Protein AF-A0A972YCF0-F1 (afdb_monomer_lite)

Secondary structure (DSSP, 8-state):
-EEEEEE---S---HHHHHHHHHHHHHHHHHHHHTT--EEEEEETTS--HHHHT----TT--EEEEPSTTPPPPHHHHHHHHHHTTTEEEEEEEEEHHHHHHHHHHHHHTT-EEEEEEEEEEEE------S----

pLDDT: mean 84.78, std 14.26, range [29.95, 96.06]

Radius of gyration: 14.28 Å; chains: 1; bounding box: 31×36×32 Å

Sequence (135 aa):
MCVLVLSNYFEAIDPIAVSKVSTQIDELISHARVEQRPVAFLQCKDGRGFGGLGVRVGRYEPIFFLPERGAQLPSGLIEFIVRHAGASIELAGVAAERQFQRLQDTLQRSGYATRMARETTLIVSDAPRGSELEC

Structure (mmCIF, N/CA/C/O backbone):
data_AF-A0A972YCF0-F1
#
_entry.id   AF-A0A972YCF0-F1
#
loop_
_atom_site.group_PDB
_atom_site.id
_atom_site.type_symbol
_atom_site.label_atom_id
_atom_site.label_alt_id
_atom_site.label_comp_id
_atom_site.label_asym_id
_atom_site.label_entity_id
_atom_site.label_seq_id
_atom_site.pdbx_PDB_ins_code
_atom_site.Cartn_x
_atom_site.Cartn_y
_atom_site.Cartn_z
_atom_site.occupancy
_atom_site.B_iso_or_equiv
_atom_site.auth_seq_id
_atom_site.auth_comp_id
_atom_site.auth_asym_id
_atom_site.auth_atom_id
_atom_site.pdbx_PDB_model_num
ATOM 1 N N . MET A 1 1 ? -10.373 3.425 9.283 1.00 88.75 1 MET A N 1
ATOM 2 C CA . MET A 1 1 ? -9.818 3.277 7.925 1.00 88.75 1 MET A CA 1
ATOM 3 C C . MET A 1 1 ? -8.322 3.463 8.037 1.00 88.75 1 MET A C 1
ATOM 5 O O . MET A 1 1 ? -7.914 4.419 8.688 1.00 88.75 1 MET A O 1
ATOM 9 N N . CYS A 1 2 ? -7.529 2.565 7.461 1.00 93.25 2 CYS A N 1
ATOM 10 C CA . CYS A 1 2 ? -6.075 2.721 7.378 1.00 93.25 2 CYS A CA 1
ATOM 11 C C . CYS A 1 2 ? -5.617 2.759 5.916 1.00 93.25 2 CYS A C 1
ATOM 13 O O . CYS A 1 2 ? -6.366 2.359 5.020 1.00 93.25 2 CYS A O 1
ATOM 15 N N . VAL A 1 3 ? -4.398 3.249 5.698 1.00 95.50 3 VAL A N 1
ATOM 16 C CA . VAL A 1 3 ? -3.741 3.288 4.390 1.00 95.50 3 VAL A CA 1
ATOM 17 C C . VAL A 1 3 ? -2.597 2.279 4.384 1.00 95.50 3 VAL A C 1
ATOM 19 O O . VAL A 1 3 ? -1.751 2.296 5.279 1.00 95.50 3 VAL A O 1
ATOM 22 N N . LEU A 1 4 ? -2.562 1.414 3.374 1.00 95.38 4 LEU A N 1
ATOM 23 C CA . LEU A 1 4 ? -1.438 0.525 3.100 1.00 95.38 4 LEU A CA 1
ATOM 24 C C . LEU A 1 4 ? -0.757 0.975 1.807 1.00 95.38 4 LEU A C 1
ATOM 26 O O . LEU A 1 4 ? -1.387 1.023 0.750 1.00 95.38 4 LEU A O 1
ATOM 30 N N . VAL A 1 5 ? 0.532 1.290 1.897 1.00 94.56 5 VAL A N 1
ATOM 31 C CA . VAL A 1 5 ? 1.335 1.770 0.768 1.00 94.56 5 VAL A CA 1
ATOM 32 C C . VAL A 1 5 ? 2.294 0.672 0.335 1.00 94.56 5 VAL A C 1
ATOM 34 O O . VAL A 1 5 ? 3.153 0.259 1.110 1.00 94.56 5 VAL A O 1
ATOM 37 N N . LEU A 1 6 ? 2.154 0.191 -0.895 1.00 92.38 6 LEU A N 1
ATOM 38 C CA . LEU A 1 6 ? 2.930 -0.916 -1.439 1.00 92.38 6 LEU A CA 1
ATOM 39 C C . LEU A 1 6 ? 4.114 -0.412 -2.270 1.00 92.38 6 LEU A C 1
ATOM 41 O O . LEU A 1 6 ? 3.975 0.462 -3.126 1.00 92.38 6 LEU A O 1
ATOM 45 N N . SER A 1 7 ? 5.276 -1.020 -2.061 1.00 90.19 7 SER A N 1
ATOM 46 C CA . SER A 1 7 ? 6.446 -0.877 -2.921 1.00 90.19 7 SER A CA 1
ATOM 47 C C . SER A 1 7 ? 6.936 -2.249 -3.350 1.00 90.19 7 SER A C 1
ATOM 49 O O . SER A 1 7 ? 7.600 -2.966 -2.597 1.00 90.19 7 SER A O 1
ATOM 51 N N . ASN A 1 8 ? 6.609 -2.612 -4.582 1.00 81.56 8 ASN A N 1
ATOM 52 C CA . ASN A 1 8 ? 7.083 -3.827 -5.213 1.00 81.56 8 ASN A CA 1
ATOM 53 C C . ASN A 1 8 ? 7.349 -3.580 -6.698 1.00 81.56 8 ASN A C 1
ATOM 55 O O . ASN A 1 8 ? 6.514 -3.837 -7.566 1.00 81.56 8 ASN A O 1
ATOM 59 N N . TYR A 1 9 ? 8.547 -3.105 -7.000 1.00 76.62 9 TYR A N 1
ATOM 60 C CA . TYR A 1 9 ? 9.024 -3.044 -8.370 1.00 76.62 9 TYR A CA 1
ATOM 61 C C . TYR A 1 9 ? 10.525 -3.290 -8.445 1.00 76.62 9 TYR A C 1
ATOM 63 O O . TYR A 1 9 ? 11.265 -2.989 -7.507 1.00 76.62 9 TYR A O 1
ATOM 71 N N . PHE A 1 10 ? 10.947 -3.858 -9.573 1.00 68.56 10 PHE A N 1
ATOM 72 C CA . PHE A 1 10 ? 12.283 -4.427 -9.755 1.00 68.56 10 PHE A CA 1
ATOM 73 C C . PHE A 1 10 ? 13.047 -3.790 -10.929 1.00 68.56 10 PHE A C 1
ATOM 75 O O . PHE A 1 10 ? 14.273 -3.746 -10.906 1.00 68.56 10 PHE A O 1
ATOM 82 N N . GLU A 1 11 ? 12.345 -3.243 -11.928 1.00 66.75 11 GLU A N 1
ATOM 83 C CA . GLU A 1 11 ? 12.933 -2.755 -13.185 1.00 66.75 11 GLU A CA 1
ATOM 84 C C . GLU A 1 11 ? 12.959 -1.221 -13.313 1.00 66.75 11 GLU A C 1
ATOM 86 O O . GLU A 1 11 ? 12.457 -0.484 -12.458 1.00 66.75 11 GLU A O 1
ATOM 91 N N . ALA A 1 12 ? 13.560 -0.748 -14.412 1.00 59.81 12 ALA A N 1
ATOM 92 C CA . ALA A 1 12 ? 13.509 0.633 -14.876 1.00 59.81 12 ALA A CA 1
ATOM 93 C C . ALA A 1 12 ? 12.081 0.992 -15.323 1.00 59.81 12 ALA A C 1
ATOM 95 O O . ALA A 1 12 ? 11.743 0.938 -16.502 1.00 59.81 12 ALA A O 1
ATOM 96 N N . ILE A 1 13 ? 11.228 1.333 -14.359 1.00 73.69 13 ILE A N 1
ATOM 97 C CA . ILE A 1 13 ? 9.932 1.956 -14.638 1.00 73.69 13 ILE A CA 1
ATOM 98 C C . ILE A 1 13 ? 10.177 3.339 -15.243 1.00 73.69 13 ILE A C 1
ATOM 100 O O . ILE A 1 13 ? 11.146 4.010 -14.879 1.00 73.69 13 ILE A O 1
ATOM 104 N N . ASP A 1 14 ? 9.265 3.778 -16.112 1.00 83.25 14 ASP A N 1
ATOM 105 C CA . ASP A 1 14 ? 9.169 5.172 -16.533 1.00 83.25 14 ASP A CA 1
ATOM 106 C C . ASP A 1 14 ? 9.253 6.122 -15.313 1.00 83.25 14 ASP A C 1
ATOM 108 O O . ASP A 1 14 ? 8.335 6.153 -14.481 1.00 83.25 14 ASP A O 1
ATOM 112 N N . PRO A 1 15 ? 10.338 6.911 -15.190 1.00 82.25 15 PRO A N 1
ATOM 113 C CA . PRO A 1 15 ? 10.540 7.800 -14.055 1.00 82.25 15 PRO A CA 1
ATOM 114 C C . PRO A 1 15 ? 9.471 8.893 -13.976 1.00 82.25 15 PRO A C 1
ATOM 116 O O . PRO A 1 15 ? 9.186 9.379 -12.882 1.00 82.25 15 PRO A O 1
ATOM 119 N N . ILE A 1 16 ? 8.842 9.262 -15.098 1.00 86.75 16 ILE A N 1
ATOM 120 C CA . ILE A 1 16 ? 7.764 10.256 -15.122 1.00 86.75 16 ILE A CA 1
ATOM 121 C C . ILE A 1 16 ? 6.512 9.672 -14.462 1.00 86.75 16 ILE A C 1
ATOM 123 O O . ILE A 1 16 ? 5.908 10.318 -13.602 1.00 86.75 16 ILE A O 1
ATOM 127 N N . ALA A 1 17 ? 6.151 8.434 -14.806 1.00 87.25 17 ALA A N 1
ATOM 128 C CA . ALA A 1 17 ? 5.035 7.732 -14.179 1.00 87.25 17 ALA A CA 1
ATOM 129 C C . ALA A 1 17 ? 5.262 7.530 -12.672 1.00 87.25 17 ALA A C 1
ATOM 131 O O . ALA A 1 17 ? 4.362 7.811 -11.877 1.00 87.25 17 ALA A O 1
ATOM 132 N N . VAL A 1 18 ? 6.475 7.121 -12.272 1.00 87.38 18 VAL A N 1
ATOM 133 C CA . VAL A 1 18 ? 6.843 6.970 -10.852 1.00 87.38 18 VAL A CA 1
ATOM 134 C C . VAL A 1 18 ? 6.778 8.308 -10.117 1.00 87.38 18 VAL A C 1
ATOM 136 O O . VAL A 1 18 ? 6.196 8.374 -9.040 1.00 87.38 18 VAL A O 1
ATOM 139 N N . SER A 1 19 ? 7.310 9.388 -10.696 1.00 88.06 19 SER A N 1
ATOM 140 C CA . SER A 1 19 ? 7.276 10.717 -10.070 1.00 88.06 19 SER A CA 1
ATOM 141 C C . SER A 1 19 ? 5.854 11.252 -9.901 1.00 88.06 19 SER A C 1
ATOM 143 O O . SER A 1 19 ? 5.550 11.929 -8.916 1.00 88.06 19 SER A O 1
ATOM 145 N N . LYS A 1 20 ? 4.974 10.985 -10.872 1.00 90.38 20 LYS A N 1
ATOM 146 C CA . LYS A 1 20 ? 3.577 11.414 -10.801 1.00 90.38 20 LYS A CA 1
ATOM 147 C C . LYS A 1 20 ? 2.838 10.665 -9.696 1.00 90.38 20 LYS A C 1
ATOM 149 O O . LYS A 1 20 ? 2.204 11.303 -8.860 1.00 90.38 20 LYS A O 1
ATOM 154 N N . VAL A 1 21 ? 2.935 9.333 -9.672 1.00 92.12 21 VAL A N 1
ATOM 155 C CA . VAL A 1 21 ? 2.247 8.528 -8.651 1.00 92.12 21 VAL A CA 1
ATOM 156 C C . VAL A 1 21 ? 2.823 8.781 -7.259 1.00 92.12 21 VAL A C 1
ATOM 158 O O . VAL A 1 21 ? 2.067 8.836 -6.298 1.00 92.12 21 VAL A O 1
ATOM 161 N N . SER A 1 22 ? 4.135 9.001 -7.128 1.00 91.88 22 SER A N 1
ATOM 162 C CA . SER A 1 22 ? 4.753 9.248 -5.824 1.00 91.88 22 SER A CA 1
ATOM 163 C C . SER A 1 22 ? 4.277 10.546 -5.191 1.00 91.88 22 SER A C 1
ATOM 165 O O . SER A 1 22 ? 4.009 10.562 -3.995 1.00 91.88 22 SER A O 1
ATOM 167 N N . THR A 1 23 ? 4.067 11.590 -5.997 1.00 93.81 23 THR A N 1
ATOM 168 C CA . THR A 1 23 ? 3.482 12.854 -5.529 1.00 93.81 23 THR A CA 1
ATOM 169 C C . THR A 1 23 ? 2.068 12.627 -4.990 1.00 93.81 23 THR A C 1
ATOM 171 O O . THR A 1 23 ? 1.743 13.080 -3.898 1.00 93.81 23 THR A O 1
ATOM 174 N N . GLN A 1 24 ? 1.244 11.859 -5.709 1.00 95.38 24 GLN A N 1
ATOM 175 C CA . GLN A 1 24 ? -0.118 11.530 -5.272 1.00 95.38 24 GLN A CA 1
ATOM 176 C C . GLN A 1 24 ? -0.133 10.645 -4.014 1.00 95.38 24 GLN A C 1
ATOM 178 O O . GLN A 1 24 ? -0.961 10.833 -3.125 1.00 95.38 24 GLN A O 1
ATOM 183 N N . ILE A 1 25 ? 0.804 9.698 -3.900 1.00 95.00 25 ILE A N 1
ATOM 184 C CA . ILE A 1 25 ? 0.974 8.873 -2.697 1.00 95.00 25 ILE A CA 1
ATOM 185 C C . ILE A 1 25 ? 1.393 9.743 -1.503 1.00 95.00 25 ILE A C 1
ATOM 187 O O . ILE A 1 25 ? 0.833 9.592 -0.419 1.00 95.00 25 ILE A O 1
ATOM 191 N N . ASP A 1 26 ? 2.340 10.665 -1.681 1.00 94.06 26 ASP A N 1
ATOM 192 C CA . ASP A 1 26 ? 2.784 11.574 -0.618 1.00 94.06 26 ASP A CA 1
ATOM 193 C C . ASP A 1 26 ? 1.658 12.516 -0.160 1.00 94.06 26 ASP A C 1
ATOM 195 O O . ASP A 1 26 ? 1.513 12.761 1.042 1.00 94.06 26 ASP A O 1
ATOM 199 N N . GLU A 1 27 ? 0.825 13.007 -1.082 1.00 94.69 27 GLU A N 1
ATOM 200 C CA . GLU A 1 27 ? -0.387 13.774 -0.765 1.00 94.69 27 GLU A CA 1
ATOM 201 C C . GLU A 1 27 ? -1.377 12.929 0.048 1.00 94.69 27 GLU A C 1
ATOM 203 O O . GLU A 1 27 ? -1.814 13.357 1.120 1.00 94.69 27 GLU A O 1
ATOM 208 N N . LEU A 1 28 ? -1.660 11.696 -0.388 1.00 95.44 28 LEU A N 1
ATOM 209 C CA . LEU A 1 28 ? -2.528 10.760 0.333 1.00 95.44 28 LEU A CA 1
ATOM 210 C C . LEU A 1 28 ? -2.020 10.486 1.756 1.00 95.44 28 LEU A C 1
ATOM 212 O O . LEU A 1 28 ? -2.795 10.531 2.713 1.00 95.44 28 LEU A O 1
ATOM 216 N N . ILE A 1 29 ? -0.724 10.209 1.909 1.00 95.00 29 ILE A N 1
ATOM 217 C CA . ILE A 1 29 ? -0.096 9.960 3.211 1.00 95.00 29 ILE A CA 1
ATOM 218 C C . ILE A 1 29 ? -0.179 11.216 4.085 1.00 95.00 29 ILE A C 1
ATOM 220 O O . ILE A 1 29 ? -0.495 11.124 5.271 1.00 95.00 29 ILE A O 1
ATOM 224 N N . SER A 1 30 ? 0.082 12.395 3.520 1.00 94.69 30 SER A N 1
ATOM 225 C CA . SER A 1 30 ? 0.020 13.662 4.253 1.00 94.69 30 SER A CA 1
ATOM 226 C C . SER A 1 30 ? -1.392 13.939 4.769 1.00 94.69 30 SER A C 1
ATOM 228 O O . SER A 1 30 ? -1.560 14.233 5.953 1.00 94.69 30 SER A O 1
ATOM 230 N N . HIS A 1 31 ? -2.409 13.750 3.928 1.00 95.12 31 HIS A N 1
ATOM 231 C CA . HIS A 1 31 ? -3.810 13.829 4.337 1.00 95.12 31 HIS A CA 1
ATOM 232 C C . HIS A 1 31 ? -4.152 12.798 5.418 1.00 95.12 31 HIS A C 1
ATOM 234 O O . HIS A 1 31 ? -4.729 13.153 6.445 1.00 95.12 31 HIS A O 1
ATOM 240 N N . ALA A 1 32 ? -3.731 11.541 5.242 1.00 94.69 32 ALA A N 1
ATOM 241 C CA . ALA A 1 32 ? -3.946 10.490 6.231 1.00 94.69 32 ALA A CA 1
ATOM 242 C C . ALA A 1 32 ? -3.347 10.850 7.598 1.00 94.69 32 ALA A C 1
ATOM 244 O O . ALA A 1 32 ? -4.007 10.668 8.618 1.00 94.69 32 ALA A O 1
ATOM 245 N N . ARG A 1 33 ? -2.138 11.421 7.626 1.00 94.12 33 ARG A N 1
ATOM 246 C CA . ARG A 1 33 ? -1.476 11.869 8.859 1.00 94.12 33 ARG A CA 1
ATOM 247 C C . ARG A 1 33 ? -2.242 12.996 9.552 1.00 94.12 33 ARG A C 1
ATOM 249 O O . ARG A 1 33 ? -2.422 12.932 10.765 1.00 94.12 33 ARG A O 1
ATOM 256 N N . VAL A 1 34 ? -2.712 13.997 8.803 1.00 95.44 34 VAL A N 1
ATOM 257 C CA . VAL A 1 34 ? -3.522 15.107 9.349 1.00 95.44 34 VAL A CA 1
ATOM 258 C C . VAL A 1 34 ? -4.825 14.585 9.957 1.00 95.44 34 VAL A C 1
ATOM 260 O O . VAL A 1 34 ? -5.208 14.994 11.050 1.00 95.44 34 VAL A O 1
ATOM 263 N N . GLU A 1 35 ? -5.465 13.629 9.288 1.00 94.88 35 GLU A N 1
ATOM 264 C CA . GLU A 1 35 ? -6.699 12.977 9.742 1.00 94.88 35 GLU A CA 1
ATOM 265 C C . GLU A 1 35 ? -6.469 11.884 10.802 1.00 94.88 35 GLU A C 1
ATOM 267 O O . GLU A 1 35 ? -7.415 11.208 11.204 1.00 94.88 35 GLU A O 1
ATOM 272 N N . GLN A 1 36 ? -5.225 11.679 11.250 1.00 92.94 36 GLN A N 1
ATOM 273 C CA . GLN A 1 36 ? -4.836 10.619 12.189 1.00 92.94 36 GLN A CA 1
ATOM 274 C C . GLN A 1 36 ? -5.239 9.206 11.728 1.00 92.94 36 GLN A C 1
ATOM 276 O O . GLN A 1 36 ? -5.453 8.300 12.537 1.00 92.94 36 GLN A O 1
ATOM 281 N N . ARG A 1 37 ? -5.321 8.988 10.412 1.00 93.69 37 ARG A N 1
ATOM 282 C CA . ARG A 1 37 ? -5.537 7.669 9.818 1.00 93.69 37 ARG A CA 1
ATOM 283 C C . ARG A 1 37 ? -4.220 6.893 9.839 1.00 93.69 37 ARG A C 1
ATOM 285 O O . ARG A 1 37 ? -3.226 7.385 9.305 1.00 93.69 37 ARG A O 1
ATOM 292 N N . PRO A 1 38 ? -4.191 5.676 10.403 1.00 94.69 38 PRO A N 1
ATOM 293 C CA . PRO A 1 38 ? -2.970 4.882 10.454 1.00 94.69 38 PRO A CA 1
ATOM 294 C C . PRO A 1 38 ? -2.455 4.542 9.052 1.00 94.69 38 PRO A C 1
ATOM 296 O O . PRO A 1 38 ? -3.231 4.129 8.187 1.00 94.69 38 PRO A O 1
ATOM 299 N N . VAL A 1 39 ? -1.146 4.689 8.853 1.00 96.06 39 VAL A N 1
ATOM 300 C CA . VAL A 1 39 ? -0.446 4.378 7.601 1.00 96.06 39 VAL A CA 1
ATOM 301 C C . VAL A 1 39 ? 0.567 3.270 7.868 1.00 96.06 39 VAL A C 1
ATOM 303 O O . VAL A 1 39 ? 1.303 3.335 8.852 1.00 96.06 39 VAL A O 1
ATOM 306 N N . ALA A 1 40 ? 0.606 2.264 7.000 1.00 95.94 40 ALA A N 1
ATOM 307 C CA . ALA A 1 40 ? 1.638 1.236 7.008 1.00 95.94 40 ALA A CA 1
ATOM 308 C C . ALA A 1 40 ? 2.221 1.026 5.613 1.00 95.94 40 ALA A C 1
ATOM 310 O O . ALA A 1 40 ? 1.546 1.183 4.595 1.00 95.94 40 ALA A O 1
ATOM 311 N N . PHE A 1 41 ? 3.486 0.631 5.589 1.00 95.50 41 PHE A N 1
ATOM 312 C CA . PHE A 1 41 ? 4.274 0.478 4.380 1.00 95.50 41 PHE A CA 1
ATOM 313 C C . PHE A 1 41 ? 4.571 -0.996 4.150 1.00 95.50 41 PHE A C 1
ATOM 315 O O . PHE A 1 41 ? 5.005 -1.698 5.058 1.00 95.50 41 PHE A O 1
ATOM 322 N N . LEU A 1 42 ? 4.326 -1.473 2.937 1.00 92.94 42 LEU A N 1
ATOM 323 C CA . LEU A 1 42 ? 4.489 -2.862 2.533 1.00 92.94 42 LEU A CA 1
ATOM 324 C C . LEU A 1 42 ? 5.564 -2.950 1.455 1.00 92.94 42 LEU A C 1
ATOM 326 O O . LEU A 1 42 ? 5.379 -2.435 0.356 1.00 92.94 42 LEU A O 1
ATOM 330 N N . GLN A 1 43 ? 6.680 -3.604 1.751 1.00 89.19 43 GLN A N 1
ATOM 331 C CA . GLN A 1 43 ? 7.795 -3.744 0.817 1.00 89.19 43 GLN A CA 1
ATOM 332 C C . GLN A 1 43 ? 8.063 -5.216 0.511 1.00 89.19 43 GLN A C 1
ATOM 334 O O . GLN A 1 43 ? 8.122 -6.038 1.419 1.00 89.19 43 GLN A O 1
ATOM 339 N N . CYS A 1 44 ? 8.274 -5.569 -0.754 1.00 80.00 44 CYS A N 1
ATOM 340 C CA . CYS A 1 44 ? 8.815 -6.890 -1.086 1.00 80.00 44 CYS A CA 1
ATOM 341 C C . CYS A 1 44 ? 10.337 -6.905 -0.912 1.00 80.00 44 CYS A C 1
ATOM 343 O O . CYS A 1 44 ? 11.008 -5.923 -1.226 1.00 80.00 44 CYS A O 1
ATOM 345 N N . LYS A 1 45 ? 10.874 -8.027 -0.417 1.00 73.56 45 LYS A N 1
ATOM 346 C CA . LYS A 1 45 ? 12.282 -8.177 -0.011 1.00 73.56 45 LYS A CA 1
ATOM 347 C C . LYS A 1 45 ? 13.282 -7.737 -1.089 1.00 73.56 45 LYS A C 1
ATOM 349 O O . LYS A 1 45 ? 14.222 -7.019 -0.768 1.00 73.56 45 LYS A O 1
ATOM 354 N N . ASP A 1 46 ? 13.026 -8.090 -2.347 1.00 72.56 46 ASP A N 1
ATOM 355 C CA . ASP A 1 46 ? 13.944 -7.800 -3.460 1.00 72.56 46 ASP A CA 1
ATOM 356 C C . ASP A 1 46 ? 13.514 -6.582 -4.297 1.00 72.56 46 ASP A C 1
ATOM 358 O O . ASP A 1 46 ? 14.140 -6.246 -5.301 1.00 72.56 46 ASP A O 1
ATOM 362 N N . GLY A 1 47 ? 12.414 -5.927 -3.913 1.00 72.19 47 GLY A N 1
ATOM 363 C CA . GLY A 1 47 ? 11.899 -4.745 -4.593 1.00 72.19 47 GLY A CA 1
ATOM 364 C C . GLY A 1 47 ? 12.632 -3.480 -4.158 1.00 72.19 47 GLY A C 1
ATOM 365 O O . GLY A 1 47 ? 13.150 -3.381 -3.040 1.00 72.19 47 GLY A O 1
ATOM 366 N N . ARG A 1 48 ? 12.626 -2.455 -5.017 1.00 77.12 48 ARG A N 1
ATOM 367 C CA . ARG A 1 48 ? 13.071 -1.119 -4.604 1.00 77.12 48 ARG A CA 1
ATOM 368 C C . ARG A 1 48 ? 12.222 -0.639 -3.426 1.00 77.12 48 ARG A C 1
ATOM 370 O O . ARG A 1 48 ? 11.011 -0.843 -3.397 1.00 77.12 48 ARG A O 1
ATOM 377 N N . GLY A 1 49 ? 12.863 -0.011 -2.444 1.00 82.62 49 GLY A N 1
ATOM 378 C CA . GLY A 1 49 ? 12.172 0.566 -1.291 1.00 82.62 49 GLY A CA 1
ATOM 379 C C . GLY A 1 49 ? 11.502 1.907 -1.601 1.00 82.62 49 GLY A C 1
ATOM 380 O O . GLY A 1 49 ? 11.668 2.478 -2.681 1.00 82.62 49 GLY A O 1
ATOM 381 N N . PHE A 1 50 ? 10.807 2.459 -0.608 1.00 85.00 50 PHE A N 1
ATOM 382 C CA . PHE A 1 50 ? 10.051 3.715 -0.731 1.00 85.00 50 PHE A CA 1
ATOM 383 C C . PHE A 1 50 ? 10.909 4.940 -1.056 1.00 85.00 50 PHE A C 1
ATOM 385 O O . PHE A 1 50 ? 10.463 5.820 -1.788 1.00 85.00 50 PHE A O 1
ATOM 392 N N . GLY A 1 51 ? 12.173 4.956 -0.620 1.00 80.19 51 GLY A N 1
ATOM 393 C CA . GLY A 1 51 ? 13.125 5.990 -1.033 1.00 80.19 51 GLY A CA 1
ATOM 394 C C . GLY A 1 51 ? 13.342 6.021 -2.551 1.00 80.19 51 GLY A C 1
ATOM 395 O O . GLY A 1 51 ? 13.506 7.094 -3.119 1.00 80.19 51 GLY A O 1
ATOM 396 N N . GLY A 1 52 ? 13.259 4.867 -3.224 1.00 78.06 52 GLY A N 1
ATOM 397 C CA . GLY A 1 52 ? 13.311 4.782 -4.685 1.00 78.06 52 GLY A CA 1
ATOM 398 C C . GLY A 1 52 ? 12.036 5.275 -5.375 1.00 78.06 52 GLY A C 1
ATOM 399 O O . GLY A 1 52 ? 12.118 5.750 -6.501 1.00 78.06 52 GLY A O 1
ATOM 400 N N . LEU A 1 53 ? 10.871 5.194 -4.713 1.00 81.12 53 LEU A N 1
ATOM 401 C CA . LEU A 1 53 ? 9.646 5.847 -5.199 1.00 81.12 53 LEU A CA 1
ATOM 402 C C . LEU A 1 53 ? 9.682 7.369 -5.013 1.00 81.12 53 LEU A C 1
ATOM 404 O O . LEU A 1 53 ? 8.893 8.068 -5.635 1.00 81.12 53 LEU A O 1
ATOM 408 N N . GLY A 1 54 ? 10.532 7.884 -4.124 1.00 83.44 54 GLY A N 1
ATOM 409 C CA . GLY A 1 54 ? 10.450 9.269 -3.660 1.00 83.44 54 GLY A CA 1
ATOM 410 C C . GLY A 1 54 ? 9.387 9.497 -2.580 1.00 83.44 54 GLY A C 1
ATOM 411 O O . GLY A 1 54 ? 9.112 10.646 -2.261 1.00 83.44 54 GLY A O 1
ATOM 412 N N . VAL A 1 55 ? 8.829 8.428 -1.998 1.00 88.62 55 VAL A N 1
ATOM 413 C CA . VAL A 1 55 ? 7.824 8.501 -0.926 1.00 88.62 55 VAL A CA 1
ATOM 414 C C . VAL A 1 55 ? 8.506 8.586 0.436 1.00 88.62 55 VAL A C 1
ATOM 416 O O . VAL A 1 55 ? 9.422 7.812 0.741 1.00 88.62 55 VAL A O 1
ATOM 419 N N . ARG A 1 56 ? 8.046 9.507 1.289 1.00 88.50 56 ARG A N 1
ATOM 420 C CA . ARG A 1 56 ? 8.655 9.741 2.610 1.00 88.50 56 ARG A CA 1
ATOM 421 C C . ARG A 1 56 ? 7.982 8.934 3.714 1.00 88.50 56 ARG A C 1
ATOM 423 O O . ARG A 1 56 ? 6.898 9.284 4.185 1.00 88.50 56 ARG A O 1
ATOM 430 N N . VAL A 1 57 ? 8.698 7.925 4.206 1.00 91.31 57 VAL A N 1
ATOM 431 C CA . VAL A 1 57 ? 8.309 7.165 5.400 1.00 91.31 57 VAL A CA 1
ATOM 432 C C . VAL A 1 57 ? 8.682 7.948 6.661 1.00 91.31 57 VAL A C 1
ATOM 434 O O . VAL A 1 57 ? 9.824 8.371 6.845 1.00 91.31 57 VAL A O 1
ATOM 437 N N . GLY A 1 58 ? 7.701 8.168 7.525 1.00 89.31 58 GLY A N 1
ATOM 438 C CA . GLY A 1 58 ? 7.853 8.811 8.818 1.00 89.31 58 GLY A CA 1
ATOM 439 C C . GLY A 1 58 ? 8.573 7.911 9.820 1.00 89.31 58 GLY A C 1
ATOM 440 O O . GLY A 1 58 ? 8.518 6.688 9.754 1.00 89.31 58 GLY A O 1
ATOM 441 N N . ARG A 1 59 ? 9.227 8.530 10.807 1.00 88.50 59 ARG A N 1
ATOM 442 C CA . ARG A 1 59 ? 10.104 7.846 11.776 1.00 88.50 59 ARG A CA 1
ATOM 443 C C . ARG A 1 59 ? 9.448 6.687 12.540 1.00 88.50 59 ARG A C 1
ATOM 445 O O . ARG A 1 59 ? 10.148 5.763 12.936 1.00 88.50 59 ARG A O 1
ATOM 452 N N . TYR A 1 60 ? 8.146 6.771 12.792 1.00 89.06 60 TYR A N 1
ATOM 453 C CA . TYR A 1 60 ? 7.400 5.799 13.598 1.00 89.06 60 TYR A CA 1
ATOM 454 C C . TYR A 1 60 ? 6.379 5.008 12.779 1.00 89.06 60 TYR A C 1
ATOM 456 O O . TYR A 1 60 ? 5.533 4.324 13.350 1.00 89.06 60 TYR A O 1
ATOM 464 N N . GLU A 1 61 ? 6.421 5.126 11.454 1.00 91.75 61 GLU A N 1
ATOM 465 C CA . GLU A 1 61 ? 5.500 4.396 10.596 1.00 91.75 61 GLU A CA 1
ATOM 466 C C . GLU A 1 61 ? 6.024 2.975 10.358 1.00 91.75 61 GLU A C 1
ATOM 468 O O . GLU A 1 61 ? 7.206 2.794 10.050 1.00 91.75 61 GLU A O 1
ATOM 473 N N . PRO A 1 62 ? 5.173 1.950 10.523 1.00 94.94 62 PRO A N 1
ATOM 474 C CA . PRO A 1 62 ? 5.607 0.574 10.397 1.00 94.94 62 PRO A CA 1
ATOM 475 C C . PRO A 1 62 ? 5.874 0.216 8.933 1.00 94.94 62 PRO A C 1
ATOM 477 O O . PRO A 1 62 ? 5.066 0.501 8.044 1.00 94.94 62 PRO A O 1
ATOM 480 N N . ILE A 1 63 ? 6.995 -0.470 8.713 1.00 93.88 63 ILE A N 1
ATOM 481 C CA . ILE A 1 63 ? 7.343 -1.098 7.440 1.00 93.88 63 ILE A CA 1
ATOM 482 C C . ILE A 1 63 ? 7.269 -2.611 7.634 1.00 93.88 63 ILE A C 1
ATOM 484 O O . ILE A 1 63 ? 7.935 -3.168 8.507 1.00 93.88 63 ILE A O 1
ATOM 488 N N . PHE A 1 64 ? 6.470 -3.274 6.808 1.00 93.19 64 PHE A N 1
ATOM 489 C CA . PHE A 1 64 ? 6.319 -4.719 6.784 1.00 93.19 64 PHE A CA 1
ATOM 490 C C . PHE A 1 64 ? 6.884 -5.279 5.489 1.00 93.19 64 PHE A C 1
ATOM 492 O O . PHE A 1 64 ? 6.607 -4.774 4.398 1.00 93.19 64 PHE A O 1
ATOM 499 N N . PHE A 1 65 ? 7.640 -6.364 5.611 1.00 89.62 65 PHE A N 1
ATOM 500 C CA . PHE A 1 65 ? 8.147 -7.081 4.455 1.00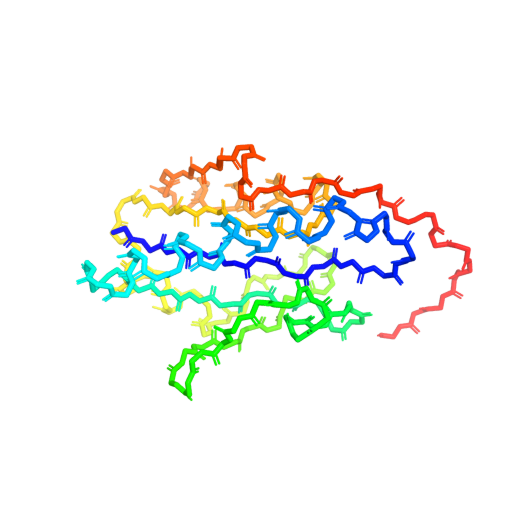 89.62 65 PHE A CA 1
ATOM 501 C C . PHE A 1 65 ? 7.136 -8.134 4.026 1.00 89.62 65 PHE A C 1
ATOM 503 O O . PHE A 1 65 ? 6.832 -9.053 4.787 1.00 89.62 65 PHE A O 1
ATOM 510 N N . LEU A 1 66 ? 6.592 -7.982 2.821 1.00 83.75 66 LEU A N 1
ATOM 511 C CA . LEU A 1 66 ? 5.701 -8.980 2.254 1.00 83.75 66 LEU A CA 1
ATOM 512 C C . LEU A 1 66 ? 6.525 -10.200 1.831 1.00 83.75 66 LEU A C 1
ATOM 514 O O . LEU A 1 66 ? 7.527 -10.039 1.124 1.00 83.75 66 LEU A O 1
ATOM 518 N N . PRO A 1 67 ? 6.120 -11.407 2.251 1.00 73.81 67 PRO A N 1
ATOM 519 C CA . PRO A 1 67 ? 6.797 -12.618 1.837 1.00 73.81 67 PRO A CA 1
ATOM 520 C C . PRO A 1 67 ? 6.530 -12.904 0.357 1.00 73.81 67 PRO A C 1
ATOM 522 O O . PRO A 1 67 ? 5.575 -12.398 -0.243 1.00 73.81 67 PRO A O 1
ATOM 525 N N . GLU A 1 68 ? 7.386 -13.730 -0.240 1.00 67.88 68 GLU A N 1
ATOM 526 C CA . GLU A 1 68 ? 7.166 -14.189 -1.604 1.00 67.88 68 GLU A CA 1
ATOM 527 C C . GLU A 1 68 ? 5.870 -15.020 -1.729 1.00 67.88 68 GLU A C 1
ATOM 529 O O . GLU A 1 68 ? 5.244 -15.434 -0.753 1.00 67.88 68 GLU A O 1
ATOM 534 N N . ARG A 1 69 ? 5.448 -15.214 -2.983 1.00 64.69 69 ARG A N 1
ATOM 535 C CA . ARG A 1 69 ? 4.236 -15.912 -3.453 1.00 64.69 69 ARG A CA 1
ATOM 536 C C . ARG A 1 69 ? 3.602 -16.892 -2.444 1.00 64.69 69 ARG A C 1
ATOM 538 O O . ARG A 1 69 ? 4.196 -17.898 -2.087 1.00 64.69 69 ARG A O 1
ATOM 545 N N . GLY A 1 70 ? 2.324 -16.675 -2.119 1.00 59.41 70 GLY A N 1
ATOM 546 C CA . GLY A 1 70 ? 1.474 -17.666 -1.437 1.00 59.41 70 GLY A CA 1
ATOM 547 C C . GLY A 1 70 ? 1.695 -17.801 0.072 1.00 59.41 70 GLY A C 1
ATOM 548 O O . GLY A 1 70 ? 0.927 -18.503 0.727 1.00 59.41 70 GLY A O 1
ATOM 549 N N . ALA A 1 71 ? 2.689 -17.115 0.632 1.00 64.94 71 ALA A N 1
ATOM 550 C CA . ALA A 1 71 ? 2.901 -17.062 2.068 1.00 64.94 71 ALA A CA 1
ATOM 551 C C . ALA A 1 71 ? 1.873 -16.155 2.771 1.00 64.94 71 ALA A C 1
ATOM 553 O O . ALA A 1 71 ? 1.327 -15.212 2.191 1.00 64.94 71 ALA A O 1
ATOM 554 N N . GLN A 1 72 ? 1.600 -16.472 4.037 1.00 78.56 72 GLN A N 1
ATOM 555 C CA . GLN A 1 72 ? 0.685 -15.709 4.885 1.00 78.56 72 GLN A CA 1
ATOM 556 C C . GLN A 1 72 ? 1.204 -14.288 5.123 1.00 78.56 72 GLN A C 1
ATOM 558 O O . GLN A 1 72 ? 2.411 -14.054 5.139 1.00 78.56 72 GLN A O 1
ATOM 563 N N . LEU A 1 73 ? 0.290 -13.338 5.340 1.00 86.75 73 LEU A N 1
ATOM 564 C CA . LEU A 1 73 ? 0.672 -11.978 5.719 1.00 86.75 73 LEU A CA 1
ATOM 565 C C . LEU A 1 73 ? 1.510 -11.999 7.012 1.00 86.75 73 LEU A C 1
ATOM 567 O O . LEU A 1 73 ? 1.220 -12.801 7.904 1.00 86.75 73 LEU A O 1
ATOM 571 N N . PRO A 1 74 ? 2.511 -11.110 7.152 1.00 89.25 74 PRO A N 1
ATOM 572 C CA . PRO A 1 74 ? 3.279 -10.999 8.387 1.00 89.25 74 PRO A CA 1
ATOM 573 C C . PRO A 1 74 ? 2.359 -10.771 9.591 1.00 89.25 74 PRO A C 1
ATOM 575 O O . PRO A 1 74 ? 1.449 -9.942 9.519 1.00 89.25 74 PRO A O 1
ATOM 578 N N . SER A 1 75 ? 2.618 -11.445 10.713 1.00 90.75 75 SER A N 1
ATOM 579 C CA . SER A 1 75 ? 1.805 -11.307 11.933 1.00 90.75 75 SER A CA 1
ATOM 580 C C . SER A 1 75 ? 1.674 -9.850 12.381 1.00 90.75 75 SER A C 1
ATOM 582 O O . SER A 1 75 ? 0.571 -9.396 12.663 1.00 90.75 75 SER A O 1
ATOM 584 N N . GLY A 1 76 ? 2.764 -9.078 12.332 1.00 92.75 76 GLY A N 1
ATOM 585 C CA . GLY A 1 76 ? 2.736 -7.651 12.664 1.00 92.75 76 GLY A CA 1
ATOM 586 C C . GLY A 1 76 ? 1.826 -6.817 11.750 1.00 92.75 76 GLY A C 1
ATOM 587 O O . GLY A 1 76 ? 1.200 -5.865 12.212 1.00 92.75 76 GLY A O 1
ATOM 588 N N . LEU A 1 77 ? 1.694 -7.188 10.470 1.00 93.12 77 LEU A N 1
ATOM 589 C CA . LEU A 1 77 ? 0.753 -6.534 9.556 1.00 93.12 77 LEU A CA 1
ATOM 590 C C . LEU A 1 77 ? -0.692 -6.896 9.916 1.00 93.12 77 LEU A C 1
ATOM 592 O O . LEU A 1 77 ? -1.563 -6.027 9.907 1.00 93.12 77 LEU A O 1
ATOM 596 N N . ILE A 1 78 ? -0.944 -8.161 10.259 1.00 92.19 78 ILE A N 1
ATOM 597 C CA . ILE A 1 78 ? -2.261 -8.619 10.717 1.00 92.19 78 ILE A CA 1
ATOM 598 C C . ILE A 1 78 ? -2.665 -7.856 11.984 1.00 92.19 78 ILE A C 1
ATOM 600 O O . ILE A 1 78 ? -3.752 -7.283 12.030 1.00 92.19 78 ILE A O 1
ATOM 604 N N . GLU A 1 79 ? -1.782 -7.780 12.980 1.00 94.06 79 GLU A N 1
ATOM 605 C CA . GLU A 1 79 ? -2.016 -7.034 14.222 1.00 94.06 79 GLU A CA 1
ATOM 606 C C . GLU A 1 79 ? -2.297 -5.552 13.959 1.00 94.06 79 GLU A C 1
ATOM 608 O O . GLU A 1 79 ? -3.241 -4.989 14.521 1.00 94.06 79 GLU A O 1
ATOM 613 N N . PHE A 1 80 ? -1.529 -4.924 13.064 1.00 95.31 80 PHE A N 1
ATOM 614 C CA . PHE A 1 80 ? -1.772 -3.546 12.648 1.00 95.31 80 PHE A CA 1
ATOM 615 C C . PHE A 1 80 ? -3.174 -3.381 12.048 1.00 95.31 80 PHE A C 1
ATOM 617 O O . PHE A 1 80 ? -3.927 -2.505 12.473 1.00 95.31 80 PHE A O 1
ATOM 624 N N . ILE A 1 81 ? -3.552 -4.233 11.092 1.00 93.75 81 ILE A N 1
ATOM 625 C CA . ILE A 1 81 ? -4.855 -4.169 10.418 1.00 93.75 81 ILE A CA 1
ATOM 626 C C . ILE A 1 81 ? -5.993 -4.350 11.425 1.00 93.75 81 ILE A C 1
ATOM 628 O O . ILE A 1 81 ? -6.902 -3.521 11.468 1.00 93.75 81 ILE A O 1
ATOM 632 N N . VAL A 1 82 ? -5.918 -5.377 12.274 1.00 92.62 82 VAL A N 1
ATOM 633 C CA . VAL A 1 82 ? -6.932 -5.661 13.300 1.00 92.62 82 VAL A CA 1
ATOM 634 C C . VAL A 1 82 ? -7.103 -4.475 14.250 1.00 92.62 82 VAL A C 1
ATOM 636 O O . VAL A 1 82 ? -8.228 -4.135 14.615 1.00 92.62 82 VAL A O 1
ATOM 639 N N . ARG A 1 83 ? -6.008 -3.800 14.614 1.00 93.19 83 ARG A N 1
ATOM 640 C CA . ARG A 1 83 ? -6.039 -2.663 15.539 1.00 93.19 83 ARG A CA 1
ATOM 641 C C . ARG A 1 83 ? -6.526 -1.357 14.904 1.00 93.19 83 ARG A C 1
ATOM 643 O O . ARG A 1 83 ? -7.061 -0.510 15.617 1.00 93.19 83 ARG A O 1
ATOM 650 N N . HIS A 1 84 ? -6.325 -1.166 13.599 1.00 91.19 84 HIS A N 1
ATOM 651 C CA . HIS A 1 84 ? -6.387 0.167 12.983 1.00 91.19 84 HIS A CA 1
ATOM 652 C C . HIS A 1 84 ? -7.305 0.309 11.763 1.00 91.19 84 HIS A C 1
ATOM 654 O O . HIS A 1 84 ? -7.818 1.403 11.507 1.00 91.19 84 HIS A O 1
ATOM 660 N N . ALA A 1 85 ? -7.523 -0.751 10.983 1.00 81.94 85 ALA A N 1
ATOM 661 C CA . ALA A 1 85 ? -8.249 -0.647 9.718 1.00 81.94 85 ALA A CA 1
ATOM 662 C C . ALA A 1 85 ? -9.723 -0.249 9.908 1.00 81.94 85 ALA A C 1
ATOM 664 O O . ALA A 1 85 ? -10.292 0.481 9.088 1.00 81.94 85 ALA A O 1
ATOM 665 N N . GLY A 1 86 ? -10.351 -0.649 11.017 1.00 83.50 86 GLY A N 1
ATOM 666 C CA . GLY A 1 86 ? -11.810 -0.610 11.120 1.00 83.50 86 GLY A CA 1
ATOM 667 C C . GLY A 1 86 ? -12.415 -1.495 10.024 1.00 83.50 86 GLY A C 1
ATOM 668 O O . GLY A 1 86 ? -11.974 -2.623 9.860 1.00 83.50 86 GLY A O 1
ATOM 669 N N . ALA A 1 87 ? -13.375 -0.985 9.243 1.00 87.56 87 ALA A N 1
ATOM 670 C CA . ALA A 1 87 ? -14.035 -1.751 8.174 1.00 87.56 87 ALA A CA 1
ATOM 671 C C . ALA A 1 87 ? -13.445 -1.553 6.761 1.00 87.56 87 ALA A C 1
ATOM 673 O O . ALA A 1 87 ? -13.802 -2.292 5.847 1.00 87.56 87 ALA A O 1
ATOM 674 N N . SER A 1 88 ? -12.585 -0.549 6.553 1.00 92.31 88 SER A N 1
ATOM 675 C CA . SER A 1 88 ? -12.107 -0.163 5.217 1.00 92.31 88 SER A CA 1
ATOM 676 C C . SER A 1 88 ? -10.603 0.070 5.203 1.00 92.31 88 SER A C 1
ATOM 678 O O . SER A 1 88 ? -10.060 0.704 6.110 1.00 92.31 88 SER A O 1
ATOM 680 N N . ILE A 1 89 ? -9.952 -0.382 4.137 1.00 95.25 89 ILE A N 1
ATOM 681 C CA . ILE A 1 89 ? -8.517 -0.248 3.895 1.00 95.25 89 ILE A CA 1
ATOM 682 C C . ILE A 1 89 ? -8.313 0.411 2.534 1.00 95.25 89 ILE A C 1
ATOM 684 O O . ILE A 1 89 ? -8.873 -0.028 1.530 1.00 95.25 89 ILE A O 1
ATOM 688 N N . GLU A 1 90 ? -7.513 1.467 2.504 1.00 96.06 90 GLU A N 1
ATOM 689 C CA . GLU A 1 90 ? -7.103 2.130 1.272 1.00 96.06 90 GLU A CA 1
ATOM 690 C C . GLU A 1 90 ? -5.727 1.616 0.849 1.00 96.06 90 GLU A C 1
ATOM 692 O O . GLU A 1 90 ? -4.785 1.613 1.640 1.00 96.06 90 GLU A O 1
ATOM 697 N N . LEU A 1 91 ? -5.629 1.141 -0.388 1.00 95.44 91 LEU A N 1
ATOM 698 C CA . LEU A 1 91 ? -4.405 0.637 -0.992 1.00 95.44 91 LEU A CA 1
ATOM 699 C C . LEU A 1 91 ? -3.862 1.676 -1.969 1.00 95.44 91 LEU A C 1
ATOM 701 O O . LEU A 1 91 ? -4.598 2.191 -2.810 1.00 95.44 91 LEU A O 1
ATOM 705 N N . ALA A 1 92 ? -2.565 1.932 -1.870 1.00 95.38 92 ALA A N 1
ATOM 706 C CA . ALA A 1 92 ? -1.812 2.795 -2.767 1.00 95.38 92 ALA A CA 1
ATOM 707 C C . ALA A 1 92 ? -0.434 2.178 -3.025 1.00 95.38 92 ALA A C 1
ATOM 709 O O . ALA A 1 92 ? -0.008 1.287 -2.289 1.00 95.38 92 ALA A O 1
ATOM 710 N N . GLY A 1 93 ? 0.289 2.650 -4.036 1.00 93.56 93 GLY A N 1
ATOM 711 C CA . GLY A 1 93 ? 1.674 2.245 -4.261 1.00 93.56 93 GLY A CA 1
ATOM 712 C C . GLY A 1 93 ? 2.014 1.855 -5.691 1.00 93.56 93 GLY A C 1
ATOM 713 O O . GLY A 1 93 ? 1.261 2.085 -6.634 1.00 93.56 93 GLY A O 1
ATOM 714 N N . VAL A 1 94 ? 3.175 1.227 -5.840 1.00 91.44 94 VAL A N 1
ATOM 715 C CA . VAL A 1 94 ? 3.680 0.711 -7.116 1.00 91.44 94 VAL A CA 1
ATOM 716 C C . VAL A 1 94 ? 3.892 -0.787 -6.961 1.00 91.44 94 VAL A C 1
ATOM 718 O O . VAL A 1 94 ? 4.748 -1.209 -6.182 1.00 91.44 94 VAL A O 1
ATOM 721 N N . ALA A 1 95 ? 3.117 -1.594 -7.680 1.00 88.81 95 ALA A N 1
ATOM 722 C CA . ALA A 1 95 ? 3.248 -3.048 -7.667 1.00 88.81 95 ALA A CA 1
ATOM 723 C C . ALA A 1 95 ? 2.658 -3.684 -8.928 1.00 88.81 95 ALA A C 1
ATOM 725 O O . ALA A 1 95 ? 1.946 -3.039 -9.697 1.00 88.81 95 ALA A O 1
ATOM 726 N N . ALA A 1 96 ? 2.946 -4.968 -9.141 1.00 86.62 96 ALA A N 1
ATOM 727 C CA . ALA A 1 96 ? 2.278 -5.724 -10.189 1.00 86.62 96 ALA A CA 1
ATOM 728 C C . ALA A 1 96 ? 0.788 -5.898 -9.866 1.00 86.62 96 ALA A C 1
ATOM 730 O O . ALA A 1 96 ? 0.414 -6.069 -8.702 1.00 86.62 96 ALA A O 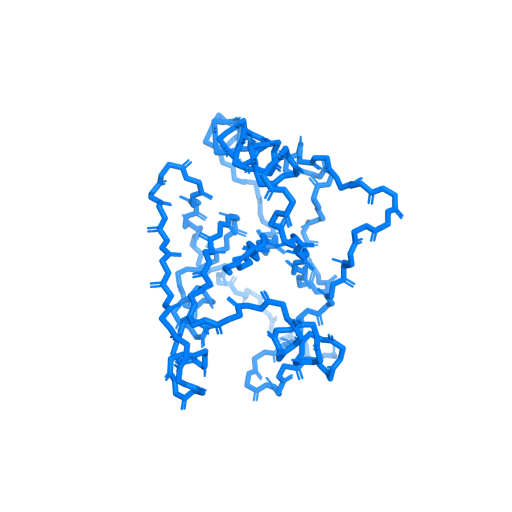1
ATOM 731 N N . GLU A 1 97 ? -0.063 -5.920 -10.894 1.00 86.75 97 GLU A N 1
ATOM 732 C CA . GLU A 1 97 ? -1.523 -6.036 -10.738 1.00 86.75 97 GLU A CA 1
ATOM 733 C C . GLU A 1 97 ? -1.911 -7.229 -9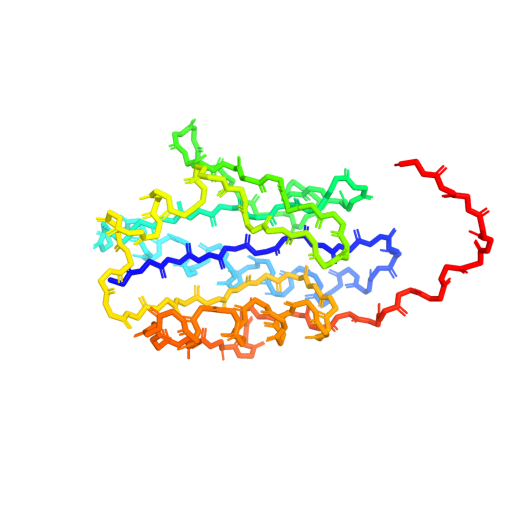.861 1.00 86.75 97 GLU A C 1
ATOM 735 O O . GLU A 1 97 ? -2.709 -7.111 -8.932 1.00 86.75 97 GLU A O 1
ATOM 740 N N . ARG A 1 98 ? -1.263 -8.377 -10.087 1.00 84.75 98 ARG A N 1
ATOM 741 C CA . ARG A 1 98 ? -1.515 -9.602 -9.323 1.00 84.75 98 ARG A CA 1
ATOM 742 C C . ARG A 1 98 ? -1.238 -9.446 -7.834 1.00 84.75 98 ARG A C 1
ATOM 744 O O . ARG A 1 98 ? -1.857 -10.147 -7.039 1.00 84.75 98 ARG A O 1
ATOM 751 N N . GLN A 1 99 ? -0.309 -8.580 -7.438 1.00 85.50 99 GLN A N 1
ATOM 752 C CA . GLN A 1 99 ? -0.035 -8.348 -6.023 1.00 85.50 99 GLN A CA 1
ATOM 753 C C . GLN A 1 99 ? -1.120 -7.505 -5.368 1.00 85.50 99 GLN A C 1
ATOM 755 O O . GLN A 1 99 ? -1.598 -7.881 -4.298 1.00 85.50 99 GLN A O 1
ATOM 760 N N . PHE A 1 100 ? -1.560 -6.430 -6.030 1.00 88.50 100 PHE A N 1
ATOM 761 C CA . PHE A 1 100 ? -2.715 -5.663 -5.566 1.00 88.50 100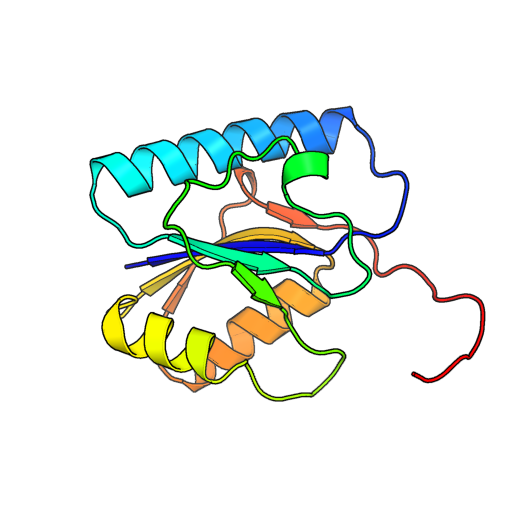 PHE A CA 1
ATOM 762 C C . PHE A 1 100 ? -3.947 -6.556 -5.461 1.00 88.50 100 PHE A C 1
ATOM 764 O O . PHE A 1 100 ? -4.584 -6.577 -4.411 1.00 88.50 100 PHE A O 1
ATOM 771 N N . GLN A 1 101 ? -4.227 -7.357 -6.492 1.00 89.50 101 GLN A N 1
ATOM 772 C CA . GLN A 1 101 ? -5.365 -8.272 -6.501 1.00 89.50 101 GLN A CA 1
ATOM 773 C C . GLN A 1 101 ? -5.292 -9.279 -5.348 1.00 89.50 101 GLN A C 1
ATOM 775 O O . GLN A 1 101 ? -6.247 -9.431 -4.599 1.00 89.50 101 GLN A O 1
ATOM 780 N N . ARG A 1 102 ? -4.139 -9.925 -5.137 1.00 87.94 102 ARG A N 1
ATOM 781 C CA . ARG A 1 102 ? -3.967 -10.890 -4.037 1.00 87.94 102 ARG A CA 1
ATOM 782 C C . ARG A 1 102 ? -4.155 -10.257 -2.667 1.00 87.94 102 ARG A C 1
ATOM 784 O O . ARG A 1 102 ? -4.786 -10.868 -1.803 1.00 87.94 102 ARG A O 1
ATOM 791 N N . LEU A 1 103 ? -3.598 -9.066 -2.453 1.00 89.44 103 LEU A N 1
ATOM 792 C CA . LEU A 1 103 ? -3.774 -8.359 -1.191 1.00 89.44 103 LEU A CA 1
ATOM 793 C C . LEU A 1 103 ? -5.247 -7.987 -0.993 1.00 89.44 103 LEU A C 1
ATOM 795 O O . LEU A 1 103 ? -5.787 -8.242 0.078 1.00 89.44 103 LEU A O 1
ATOM 799 N N . GLN A 1 104 ? -5.914 -7.471 -2.029 1.00 92.12 104 GLN A N 1
ATOM 800 C CA . GLN A 1 104 ? -7.345 -7.173 -1.984 1.00 92.12 104 GLN A CA 1
ATOM 801 C C . GLN A 1 104 ? -8.173 -8.414 -1.656 1.00 92.12 104 GLN A C 1
ATOM 803 O O . GLN A 1 104 ? -8.925 -8.387 -0.687 1.00 92.12 104 GLN A O 1
ATOM 808 N N . ASP A 1 105 ? -7.979 -9.511 -2.386 1.00 92.00 105 ASP A N 1
ATOM 809 C CA . ASP A 1 105 ? -8.705 -10.763 -2.175 1.00 92.00 105 ASP A CA 1
ATOM 810 C C . ASP A 1 105 ? -8.498 -11.308 -0.755 1.00 92.00 105 ASP A C 1
ATOM 812 O O . ASP A 1 105 ? -9.419 -11.869 -0.162 1.00 92.00 105 ASP A O 1
ATOM 816 N N . THR A 1 106 ? -7.284 -11.174 -0.210 1.00 91.06 106 THR A N 1
ATOM 817 C CA . THR A 1 106 ? -6.957 -11.623 1.151 1.00 91.06 106 THR A CA 1
ATOM 818 C C . THR A 1 106 ? -7.691 -10.775 2.186 1.00 91.06 106 THR A C 1
ATOM 820 O O . THR A 1 106 ? -8.367 -11.318 3.056 1.00 91.06 106 THR A O 1
ATOM 823 N N . LEU A 1 107 ? -7.618 -9.447 2.065 1.00 92.06 107 LEU A N 1
ATOM 824 C CA . LEU A 1 107 ? -8.271 -8.513 2.985 1.00 92.06 107 LEU A CA 1
ATOM 825 C C . LEU A 1 107 ? -9.802 -8.620 2.924 1.00 92.06 107 LEU A C 1
ATOM 827 O O . LEU A 1 107 ? -10.462 -8.636 3.962 1.00 92.06 107 LEU A O 1
ATOM 831 N N . GLN A 1 108 ? -10.367 -8.763 1.725 1.00 93.19 108 GLN A N 1
ATOM 832 C CA . GLN A 1 108 ? -11.806 -8.924 1.520 1.00 93.19 108 GLN A CA 1
ATOM 833 C C . GLN A 1 108 ? -12.327 -10.244 2.087 1.00 93.19 108 GLN A C 1
ATOM 835 O O . GLN A 1 108 ? -13.368 -10.254 2.743 1.00 93.19 108 GLN A O 1
ATOM 840 N N . ARG A 1 109 ? -11.586 -11.351 1.925 1.00 91.88 109 ARG A N 1
ATOM 841 C CA . ARG A 1 109 ? -11.918 -12.630 2.580 1.00 91.88 109 ARG A CA 1
ATOM 842 C C . ARG A 1 109 ? -11.892 -12.537 4.104 1.00 91.88 109 ARG A C 1
ATOM 844 O O . ARG A 1 109 ? -12.618 -13.273 4.764 1.00 91.88 109 ARG A O 1
ATOM 851 N N . SER A 1 110 ? -11.094 -11.627 4.655 1.00 90.56 110 SER A N 1
ATOM 852 C CA . SER A 1 110 ? -11.066 -11.312 6.087 1.00 90.56 110 SER A CA 1
ATOM 853 C C . SER A 1 110 ? -12.125 -10.286 6.520 1.00 90.56 110 SER A C 1
ATOM 855 O O . SER A 1 110 ? -12.137 -9.893 7.682 1.00 90.56 110 SER A O 1
ATOM 857 N N . GLY A 1 111 ? -13.026 -9.868 5.623 1.00 92.94 111 GLY A N 1
ATOM 858 C CA . GLY A 1 111 ? -14.150 -8.979 5.931 1.00 92.94 111 GLY A CA 1
ATOM 859 C C . GLY A 1 111 ? -13.860 -7.482 5.796 1.00 92.94 111 GLY A C 1
ATOM 860 O O . GLY A 1 111 ? -14.713 -6.671 6.151 1.00 92.94 111 GLY A O 1
ATOM 861 N N . TYR A 1 112 ? -12.693 -7.092 5.275 1.00 94.62 112 TYR A N 1
ATOM 862 C CA . TYR A 1 112 ? -12.359 -5.685 5.052 1.00 94.62 112 TYR A CA 1
ATOM 863 C C . TYR A 1 112 ? -12.788 -5.225 3.659 1.00 94.62 112 TYR A C 1
ATOM 865 O O . TYR A 1 112 ? -12.470 -5.856 2.652 1.00 94.62 112 TYR A O 1
ATOM 873 N N . ALA A 1 113 ? -13.438 -4.066 3.578 1.00 94.69 113 ALA A N 1
ATOM 874 C CA . ALA A 1 113 ? -13.596 -3.379 2.305 1.00 94.69 113 ALA A CA 1
ATOM 875 C C . ALA A 1 113 ? -12.240 -2.812 1.866 1.00 94.69 113 ALA A C 1
ATOM 877 O O . ALA A 1 113 ? -11.539 -2.180 2.657 1.00 94.69 113 ALA A O 1
ATOM 878 N N . THR A 1 114 ? -11.875 -3.002 0.603 1.00 94.69 114 THR A N 1
ATOM 879 C CA . THR A 1 114 ? -10.656 -2.423 0.032 1.00 94.69 114 THR A CA 1
ATOM 880 C C . THR A 1 114 ? -11.004 -1.362 -1.000 1.00 94.69 114 THR A C 1
ATOM 882 O O . THR A 1 114 ? -11.972 -1.489 -1.751 1.00 94.69 114 THR A O 1
ATOM 885 N N . ARG A 1 115 ? -10.224 -0.282 -1.021 1.00 93.94 115 ARG A N 1
ATOM 886 C CA . ARG A 1 115 ? -10.315 0.786 -2.020 1.00 93.94 115 ARG A CA 1
ATOM 887 C C . ARG A 1 115 ? -8.945 1.017 -2.622 1.00 93.94 115 ARG A C 1
ATOM 889 O O . ARG A 1 115 ? -7.948 0.923 -1.917 1.00 93.94 115 ARG A O 1
ATOM 896 N N . MET A 1 116 ? -8.908 1.317 -3.910 1.00 92.81 116 MET A N 1
ATOM 897 C CA . MET A 1 116 ? -7.678 1.603 -4.634 1.00 92.81 116 MET A CA 1
ATOM 898 C C . MET A 1 116 ? -7.977 2.704 -5.642 1.00 92.81 116 MET A C 1
ATOM 900 O O . MET A 1 116 ? -8.829 2.527 -6.516 1.00 92.81 116 MET A O 1
ATOM 904 N N . ALA A 1 117 ? -7.320 3.847 -5.483 1.00 87.38 117 ALA A N 1
ATOM 905 C CA . ALA A 1 117 ? -7.467 4.969 -6.395 1.00 87.38 117 ALA A CA 1
ATOM 906 C C . ALA A 1 117 ? -6.419 4.850 -7.512 1.00 87.38 117 ALA A C 1
ATOM 908 O O . ALA A 1 117 ? -5.279 4.444 -7.268 1.00 87.38 117 ALA A O 1
ATOM 909 N N . ARG A 1 118 ? -6.801 5.159 -8.756 1.00 87.56 118 ARG A N 1
ATOM 910 C CA . ARG A 1 118 ? -5.901 5.000 -9.916 1.00 87.56 118 ARG A CA 1
ATOM 911 C C . ARG A 1 118 ? -4.754 6.007 -9.875 1.00 87.56 118 ARG A C 1
ATOM 913 O O . ARG A 1 118 ? -3.669 5.729 -10.359 1.00 87.56 118 ARG A O 1
ATOM 920 N N . GLU A 1 119 ? -5.001 7.168 -9.296 1.00 91.25 119 GLU A N 1
ATOM 921 C CA . GLU A 1 119 ? -4.057 8.265 -9.125 1.00 91.25 119 GLU A CA 1
ATOM 922 C C . GLU A 1 119 ? -2.921 7.937 -8.147 1.00 91.25 119 GLU A C 1
ATOM 924 O O . GLU A 1 119 ? -1.806 8.417 -8.332 1.00 91.25 119 GLU A O 1
ATOM 929 N N . THR A 1 120 ? -3.172 7.080 -7.154 1.00 91.06 120 THR A N 1
ATOM 930 C CA . THR A 1 120 ? -2.199 6.672 -6.128 1.00 91.06 120 THR A CA 1
ATOM 931 C C . THR A 1 120 ? -1.635 5.276 -6.372 1.00 91.06 120 THR A C 1
ATOM 933 O O . THR A 1 120 ? -0.887 4.755 -5.543 1.00 91.06 120 THR A O 1
ATOM 936 N N . THR A 1 121 ? -1.979 4.666 -7.509 1.00 91.25 121 THR A N 1
ATOM 937 C CA . THR A 1 121 ? -1.586 3.302 -7.851 1.00 91.25 121 THR A CA 1
ATOM 938 C C . THR A 1 121 ? -0.947 3.250 -9.225 1.00 91.25 121 THR A C 1
ATOM 940 O O . THR A 1 121 ? -1.564 3.602 -10.227 1.00 91.25 121 THR A O 1
ATOM 943 N N . LEU A 1 122 ? 0.269 2.722 -9.293 1.00 89.38 122 LEU A N 1
ATOM 944 C CA . LEU A 1 122 ? 0.920 2.400 -10.554 1.00 89.38 122 LEU A CA 1
ATOM 945 C C . LEU A 1 122 ? 1.059 0.887 -10.670 1.00 89.38 122 LEU A C 1
ATOM 947 O O . LEU A 1 122 ? 1.790 0.247 -9.910 1.00 89.38 122 LEU A O 1
ATOM 951 N N . ILE A 1 123 ? 0.345 0.328 -11.642 1.00 88.19 123 ILE A N 1
ATOM 952 C CA . ILE A 1 123 ? 0.467 -1.078 -12.007 1.00 88.19 123 ILE A CA 1
ATOM 953 C C . ILE A 1 123 ? 1.689 -1.226 -12.906 1.00 88.19 123 ILE A C 1
ATOM 955 O O . ILE A 1 123 ? 1.773 -0.592 -13.958 1.00 88.19 123 ILE A O 1
ATOM 959 N N . VAL A 1 124 ? 2.622 -2.076 -12.495 1.00 85.69 124 VAL A N 1
ATOM 960 C CA . VAL A 1 124 ? 3.783 -2.449 -13.309 1.00 85.69 124 VAL A CA 1
ATOM 961 C C . VAL A 1 124 ? 3.613 -3.856 -13.865 1.00 85.69 124 VAL A C 1
ATOM 963 O O . VAL A 1 124 ? 2.900 -4.680 -13.290 1.00 85.69 124 VAL A O 1
ATOM 966 N N . SER A 1 125 ? 4.259 -4.145 -14.992 1.00 77.06 125 SER A N 1
ATOM 967 C CA . SER A 1 125 ? 4.295 -5.503 -15.530 1.00 77.06 125 SER A CA 1
ATOM 968 C C . SER A 1 125 ? 4.907 -6.456 -14.501 1.00 77.06 125 SER A C 1
ATOM 970 O O . SER A 1 125 ? 5.905 -6.125 -13.858 1.00 77.06 125 SER A O 1
ATOM 972 N N . ASP A 1 126 ? 4.323 -7.649 -14.352 1.00 65.88 126 ASP A N 1
ATOM 973 C CA . ASP A 1 126 ? 5.015 -8.762 -13.698 1.00 65.88 126 ASP A CA 1
ATOM 974 C C . ASP A 1 126 ? 6.305 -8.982 -14.497 1.00 65.88 126 ASP A C 1
ATOM 976 O O . ASP A 1 126 ? 6.237 -9.365 -15.667 1.00 65.88 126 ASP A O 1
ATOM 980 N N . ALA A 1 127 ? 7.469 -8.702 -13.907 1.00 55.03 127 ALA A N 1
ATOM 981 C CA . ALA A 1 127 ? 8.728 -8.992 -14.577 1.00 55.03 127 ALA A CA 1
ATOM 982 C C . ALA A 1 127 ? 8.730 -10.485 -14.966 1.00 55.03 127 ALA A C 1
ATOM 984 O O . ALA A 1 127 ? 8.473 -11.338 -14.100 1.00 55.03 127 ALA A O 1
ATOM 985 N N . PRO A 1 128 ? 8.998 -10.849 -16.232 1.00 45.97 128 PRO A N 1
ATOM 986 C CA . PRO A 1 128 ? 9.341 -12.221 -16.542 1.00 45.97 128 PRO A CA 1
ATOM 987 C C . PRO A 1 128 ? 10.670 -12.482 -15.831 1.00 45.97 128 PRO A C 1
ATOM 989 O O . PRO A 1 128 ? 11.704 -11.958 -16.237 1.00 45.97 1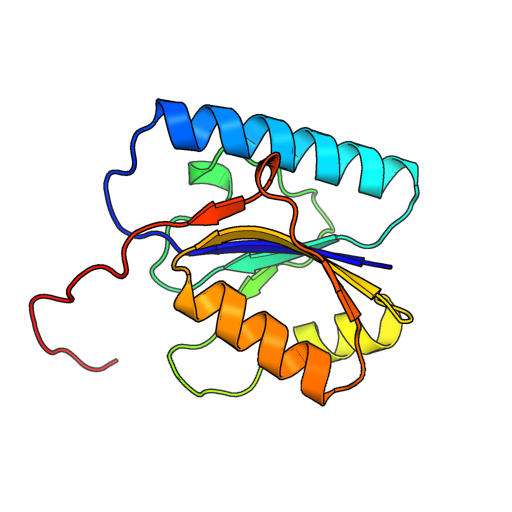28 PRO A O 1
ATOM 992 N N . ARG A 1 129 ? 10.658 -13.252 -14.733 1.00 48.81 129 ARG A N 1
ATOM 993 C CA . ARG A 1 129 ? 11.907 -13.749 -14.143 1.00 48.81 129 ARG A CA 1
ATOM 994 C C . ARG A 1 129 ? 12.552 -14.657 -15.189 1.00 48.81 129 ARG A C 1
ATOM 996 O O . ARG A 1 129 ? 12.196 -15.825 -15.314 1.00 48.81 129 ARG A O 1
ATOM 1003 N N . GLY A 1 130 ? 13.474 -14.099 -15.965 1.00 42.88 130 GLY A N 1
ATOM 1004 C CA . GLY A 1 130 ? 14.538 -14.885 -16.548 1.00 42.88 130 GLY A CA 1
ATOM 1005 C C . GLY A 1 130 ? 15.307 -15.513 -15.394 1.00 42.88 130 GLY A C 1
ATOM 1006 O O . GLY A 1 130 ? 15.884 -14.795 -14.580 1.00 42.88 130 GLY A O 1
ATOM 1007 N N . SER A 1 131 ? 15.325 -16.841 -15.387 1.00 38.00 131 SER A N 1
ATOM 1008 C CA . SER A 1 131 ? 16.109 -17.721 -14.516 1.00 38.00 131 SER A CA 1
ATOM 1009 C C . SER A 1 131 ? 15.488 -18.015 -13.150 1.00 38.00 131 SER A C 1
ATOM 1011 O O . SER A 1 131 ? 15.363 -17.166 -12.270 1.00 38.00 131 SER A O 1
ATOM 1013 N N . GLU A 1 132 ? 15.114 -19.284 -13.011 1.00 44.88 132 GLU A N 1
ATOM 1014 C CA . GLU A 1 132 ? 15.381 -20.109 -11.837 1.00 44.88 132 GLU A CA 1
ATOM 1015 C C . GLU A 1 132 ? 16.460 -19.498 -10.936 1.00 44.88 132 GLU A C 1
ATOM 1017 O O . GLU A 1 132 ? 17.577 -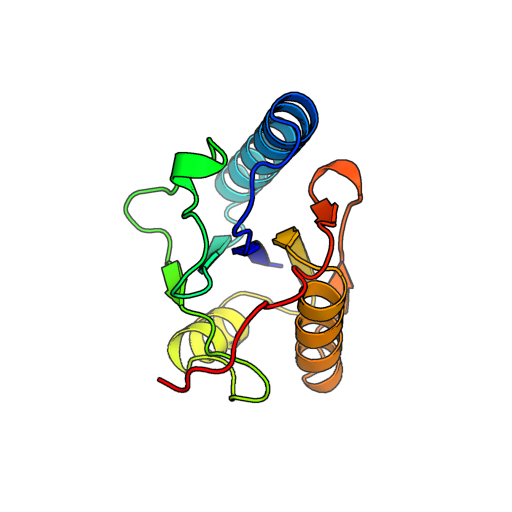19.262 -11.388 1.00 44.88 132 GLU A O 1
ATOM 1022 N N . LEU A 1 133 ? 16.112 -19.240 -9.681 1.00 35.62 133 LEU A N 1
ATOM 1023 C CA . LEU A 1 133 ? 16.922 -19.580 -8.517 1.00 35.62 133 LEU A CA 1
ATOM 1024 C C . LEU A 1 133 ? 16.069 -19.289 -7.284 1.00 35.62 133 LEU A C 1
ATOM 1026 O O . LEU A 1 133 ? 15.656 -18.162 -7.014 1.00 35.62 133 LEU A O 1
ATOM 1030 N N . GLU A 1 134 ? 15.741 -20.384 -6.614 1.00 31.19 134 GLU A N 1
ATOM 1031 C CA . GLU A 1 134 ? 15.241 -20.452 -5.252 1.00 31.19 134 GLU A CA 1
ATOM 1032 C C . GLU A 1 134 ? 16.138 -19.621 -4.322 1.00 31.19 134 GLU A C 1
ATOM 1034 O O . GLU A 1 134 ? 17.361 -19.703 -4.455 1.00 31.19 134 GLU A O 1
ATOM 1039 N N . CYS A 1 135 ? 15.539 -18.860 -3.398 1.00 29.95 135 CYS A N 1
ATOM 1040 C CA . CYS A 1 135 ? 15.996 -18.646 -2.012 1.00 29.95 135 CYS A CA 1
ATOM 1041 C C . CYS A 1 135 ? 15.032 -17.722 -1.247 1.00 29.95 135 CYS A C 1
ATOM 1043 O O . CYS A 1 135 ? 15.120 -16.482 -1.399 1.00 29.95 135 CYS A O 1
#

Foldseek 3Di:
DAEEAEFADADPDDLVLLQQLQVVQQVVVVVCVVVVAAYAYEYEPNTDDNVVSVHDDDPPHYYAYAYPPPDDGPPVVVVCCVVGVPQEYEYFYEEAPVVVVVVCVVCVVVRHHYHYDPSRYHHDHPPPPPDDDDD